Protein AF-A0AAE3EH21-F1 (afdb_monomer)

Organism: NCBI:txid156

Radius of gyration: 14.23 Å; Cα contacts (8 Å, |Δi|>4): 132; chains: 1; bounding box: 57×26×31 Å

Nearest PDB structures (foldseek):
  8dk3-assembly1_C  TM=7.939E-01  e=2.004E-03  Pseudomonas aeruginosa PA14
  8dk2-assembly1_A  TM=6.828E-01  e=1.052E-03  Pseudomonas aeruginosa PA14
  8bfn-assembly1_E  TM=7.970E-01  e=8.830E-03  Escherichia coli
  8q72-assembly1_J  TM=6.668E-01  e=4.722E-02  Escherichia coli
  1nfh-assembly1_B-2  TM=3.775E-01  e=1.413E-01  Archaeoglobus fulgidus

pLDDT: mean 79.12, std 15.1, range [42.94, 93.06]

Foldseek 3Di:
DDDDPPCPPPLVPVPDDDPDPLVVLVVLLVVVCVVPQKDKPQRSCVVVPDPQPSSVVSSNVVVLVPDPQKDFAQPAWDKHWHQHPVRDIDIDIGGIMMGGDPPD

Sequence (104 aa):
MPETGSEELDMSLLLDQAFVDRARLEANIDSCLADSAQVSLAAVLSRFPLEEGLSELVAYVQIASERPLSIIDETGRERVSWVDDNEVLREARSPLILFCRSSK

Structure (mmCIF, N/CA/C/O backbone):
data_AF-A0AAE3EH21-F1
#
_entry.id   AF-A0AAE3EH21-F1
#
loop_
_atom_site.group_PDB
_atom_site.id
_atom_site.type_symbol
_atom_site.label_atom_id
_atom_site.label_alt_id
_atom_site.label_comp_id
_atom_site.label_asym_id
_atom_site.label_entity_id
_atom_site.label_seq_id
_atom_site.pdbx_PDB_ins_code
_atom_site.Cartn_x
_atom_site.Cartn_y
_atom_site.Cartn_z
_atom_site.occupancy
_atom_site.B_iso_or_equiv
_atom_site.auth_seq_id
_atom_site.auth_comp_id
_atom_site.auth_asym_id
_atom_site.auth_atom_id
_atom_site.pdbx_PDB_model_num
ATOM 1 N N . MET A 1 1 ? 36.925 4.848 1.213 1.00 48.91 1 MET A N 1
ATOM 2 C CA . MET A 1 1 ? 35.690 4.052 1.343 1.00 48.91 1 MET A CA 1
ATOM 3 C C . MET A 1 1 ? 34.530 5.026 1.238 1.00 48.91 1 MET A C 1
ATOM 5 O O . MET A 1 1 ? 34.430 5.832 2.152 1.00 48.91 1 MET A O 1
ATOM 9 N N . PRO A 1 2 ? 33.731 5.055 0.161 1.00 48.53 2 PRO A N 1
ATOM 10 C CA . PRO A 1 2 ? 32.475 5.785 0.179 1.00 48.53 2 PRO A CA 1
ATOM 11 C C . PRO A 1 2 ? 31.328 4.825 0.517 1.00 48.53 2 PRO A C 1
ATOM 13 O O . PRO A 1 2 ? 31.053 3.863 -0.193 1.00 48.53 2 PRO A O 1
ATOM 16 N N . GLU A 1 3 ? 30.816 5.036 1.722 1.00 52.03 3 GLU A N 1
ATOM 17 C CA . GLU A 1 3 ? 29.408 5.160 2.111 1.00 52.03 3 GLU A CA 1
ATOM 18 C C . GLU A 1 3 ? 28.364 4.577 1.143 1.00 52.03 3 GLU A C 1
ATOM 20 O O . GLU A 1 3 ? 28.161 5.052 0.027 1.00 52.03 3 GLU A O 1
ATOM 25 N N . THR A 1 4 ? 27.672 3.545 1.625 1.00 43.78 4 THR A N 1
ATOM 26 C CA . THR A 1 4 ? 26.488 2.935 1.027 1.00 43.78 4 THR A CA 1
ATOM 27 C C . THR A 1 4 ? 25.419 4.003 0.799 1.00 43.78 4 THR A C 1
ATOM 29 O O . THR A 1 4 ? 24.754 4.428 1.745 1.00 43.78 4 THR A O 1
ATOM 32 N N . GLY A 1 5 ? 25.250 4.422 -0.457 1.00 42.94 5 GLY A N 1
ATOM 33 C CA . GLY A 1 5 ? 24.092 5.175 -0.926 1.00 42.94 5 GLY A CA 1
ATOM 34 C C . GLY A 1 5 ? 22.846 4.322 -0.745 1.00 42.94 5 GLY A C 1
ATOM 35 O O . GLY A 1 5 ? 22.447 3.575 -1.631 1.00 42.94 5 GLY A O 1
ATOM 36 N N . SER A 1 6 ? 22.275 4.378 0.452 1.00 44.28 6 SER A N 1
ATOM 37 C CA . SER A 1 6 ? 20.901 3.961 0.667 1.00 44.28 6 SER A CA 1
ATOM 38 C C . SER A 1 6 ? 20.077 5.066 0.034 1.00 44.28 6 SER A C 1
ATOM 40 O O . SER A 1 6 ? 19.873 6.108 0.647 1.00 44.28 6 SER A O 1
ATOM 42 N N . GLU A 1 7 ? 19.716 4.880 -1.232 1.00 46.12 7 GLU A N 1
ATOM 43 C CA . GLU A 1 7 ? 18.736 5.706 -1.927 1.00 46.12 7 GLU A CA 1
ATOM 44 C C . GLU A 1 7 ? 17.391 5.491 -1.217 1.00 46.12 7 GLU A C 1
ATOM 46 O O . GLU A 1 7 ? 16.548 4.701 -1.642 1.00 46.12 7 GLU A O 1
ATOM 51 N N . GLU A 1 8 ? 17.212 6.127 -0.057 1.00 46.66 8 GLU A N 1
ATOM 52 C CA . GLU A 1 8 ? 15.885 6.427 0.456 1.00 46.66 8 GLU A CA 1
ATOM 53 C C . GLU A 1 8 ? 15.310 7.395 -0.571 1.00 46.66 8 GLU A C 1
ATOM 55 O O . GLU A 1 8 ? 15.631 8.577 -0.593 1.00 46.66 8 GLU A O 1
ATOM 60 N N . LEU A 1 9 ? 14.614 6.829 -1.558 1.00 50.22 9 LEU A N 1
ATOM 61 C CA . LEU A 1 9 ? 13.952 7.579 -2.609 1.00 50.22 9 LEU A CA 1
ATOM 62 C C . LEU A 1 9 ? 12.970 8.522 -1.911 1.00 50.22 9 LEU A C 1
ATOM 64 O O . LEU A 1 9 ? 11.893 8.098 -1.490 1.00 50.22 9 LEU A O 1
ATOM 68 N N . ASP A 1 10 ? 13.380 9.779 -1.742 1.00 55.62 10 ASP A N 1
ATOM 69 C CA . ASP A 1 10 ? 12.575 10.870 -1.210 1.00 55.62 10 ASP A CA 1
ATOM 70 C C . ASP A 1 10 ? 11.387 11.094 -2.153 1.00 55.62 10 ASP A C 1
ATOM 72 O O . ASP A 1 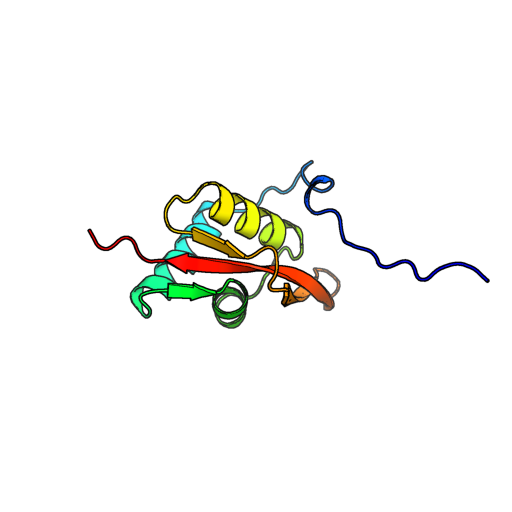10 ? 11.415 11.908 -3.077 1.00 55.62 10 ASP A O 1
ATOM 76 N N . MET A 1 11 ? 10.315 10.336 -1.912 1.00 50.66 11 MET A N 1
ATOM 77 C CA . MET A 1 11 ? 9.027 10.428 -2.608 1.00 50.66 11 MET A CA 1
ATOM 78 C C . MET A 1 11 ? 8.451 11.855 -2.557 1.00 50.66 11 MET A C 1
ATOM 80 O O . MET A 1 11 ? 7.652 12.234 -3.408 1.00 50.66 11 MET A O 1
ATOM 84 N N . SER A 1 12 ? 8.911 12.662 -1.597 1.00 50.34 12 SER A N 1
ATOM 85 C CA . SER A 1 12 ? 8.623 14.086 -1.423 1.00 50.34 12 SER A CA 1
ATOM 86 C C . SER A 1 12 ? 9.162 14.977 -2.554 1.00 50.34 12 SER A C 1
ATOM 88 O O . SER A 1 12 ? 8.597 16.038 -2.806 1.00 50.34 12 SER A O 1
ATOM 90 N N . LEU A 1 13 ? 10.254 14.585 -3.226 1.00 45.44 13 LEU A N 1
ATOM 91 C CA . LEU A 1 13 ? 10.948 15.411 -4.229 1.00 45.44 13 LEU A CA 1
ATOM 92 C C . LEU A 1 13 ? 10.485 15.160 -5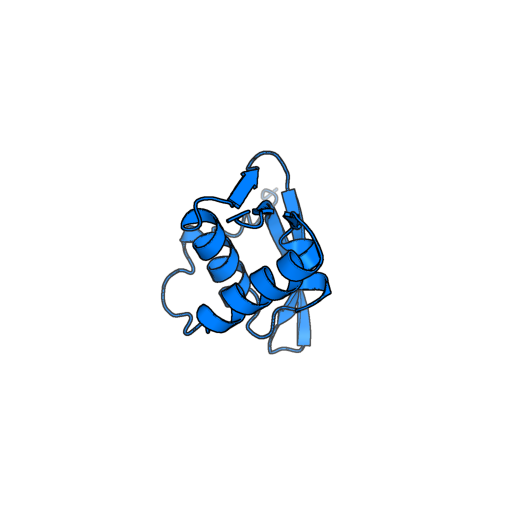.673 1.00 45.44 13 LEU A C 1
ATOM 94 O O . LEU A 1 13 ? 10.762 15.982 -6.542 1.00 45.44 13 LEU A O 1
ATOM 98 N N . LEU A 1 14 ? 9.754 14.071 -5.942 1.00 55.53 14 LEU A N 1
ATOM 99 C CA . LEU A 1 14 ? 9.229 13.745 -7.279 1.00 55.53 14 LEU A CA 1
ATOM 100 C C . LEU A 1 14 ? 7.831 14.330 -7.562 1.00 55.53 14 LEU A C 1
ATOM 102 O O . LEU A 1 14 ? 7.171 13.937 -8.520 1.00 55.53 14 LEU A O 1
ATOM 106 N N . LEU A 1 15 ? 7.385 15.296 -6.758 1.00 51.44 15 LEU A N 1
ATOM 107 C CA . LEU A 1 15 ? 6.053 15.903 -6.843 1.00 51.44 15 LEU A CA 1
ATOM 108 C C . LEU A 1 15 ? 5.779 16.737 -8.116 1.00 51.44 15 LEU A C 1
ATOM 110 O O . LEU A 1 15 ? 4.682 17.275 -8.237 1.00 51.44 15 LEU A O 1
ATOM 114 N N . ASP A 1 16 ? 6.740 16.906 -9.032 1.00 46.31 16 ASP A N 1
ATOM 115 C CA . ASP A 1 16 ? 6.682 18.039 -9.964 1.00 46.31 16 ASP A CA 1
ATOM 116 C C . ASP A 1 16 ? 5.802 17.850 -11.212 1.00 46.31 16 ASP A C 1
ATOM 118 O O . ASP 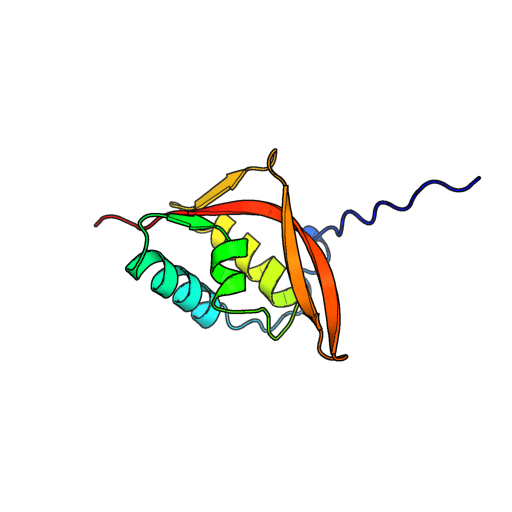A 1 16 ? 5.157 18.816 -11.593 1.00 46.31 16 ASP A O 1
ATOM 122 N N . GLN A 1 17 ? 5.673 16.679 -11.850 1.00 49.31 17 GLN A N 1
ATOM 123 C CA . GLN A 1 17 ? 4.839 16.563 -13.072 1.00 49.31 17 GLN A CA 1
ATOM 124 C C . GLN A 1 17 ? 4.404 15.118 -13.391 1.00 49.31 17 GLN A C 1
ATOM 126 O O . GLN A 1 17 ? 4.758 14.570 -14.433 1.00 49.31 17 GLN A O 1
ATOM 131 N N . ALA A 1 18 ? 3.615 14.482 -12.524 1.00 55.25 18 ALA A N 1
ATOM 132 C CA . ALA A 1 18 ? 2.963 13.213 -12.858 1.00 55.25 18 ALA A CA 1
ATOM 133 C C . ALA A 1 18 ? 1.468 13.436 -13.126 1.00 55.25 18 ALA A C 1
ATOM 135 O O . ALA A 1 18 ? 0.691 13.664 -12.199 1.00 55.25 18 ALA A O 1
ATOM 136 N N . PHE A 1 19 ? 1.056 13.354 -14.395 1.00 61.81 19 PHE A N 1
ATOM 137 C CA . PHE A 1 19 ? -0.350 13.316 -14.823 1.00 61.81 19 PHE A CA 1
ATOM 138 C C . PHE A 1 19 ? -0.953 11.939 -14.498 1.00 61.81 19 PHE A C 1
ATOM 140 O O . PHE A 1 19 ? -1.342 11.177 -15.372 1.00 61.81 19 PHE A O 1
ATOM 147 N N . VAL A 1 20 ? -0.970 11.577 -13.218 1.00 75.00 20 VAL A N 1
ATOM 148 C CA . VAL A 1 20 ? -1.469 10.278 -12.778 1.00 75.00 20 VAL A CA 1
ATOM 149 C C . VAL A 1 20 ? -2.991 10.310 -12.646 1.00 75.00 20 VAL A C 1
ATOM 151 O O . VAL A 1 20 ? -3.560 11.205 -12.013 1.00 75.00 20 VAL A O 1
ATOM 154 N N . ASP A 1 21 ? -3.669 9.316 -13.218 1.00 83.69 21 ASP A N 1
ATOM 155 C CA . ASP A 1 21 ? -5.124 9.174 -13.127 1.00 83.69 21 ASP A CA 1
ATOM 156 C C . ASP A 1 21 ? -5.550 8.742 -11.716 1.00 83.69 21 ASP A C 1
ATOM 158 O O . ASP A 1 21 ? -5.845 7.580 -11.431 1.00 83.69 21 ASP A O 1
ATOM 162 N N . ARG A 1 22 ? -5.604 9.709 -10.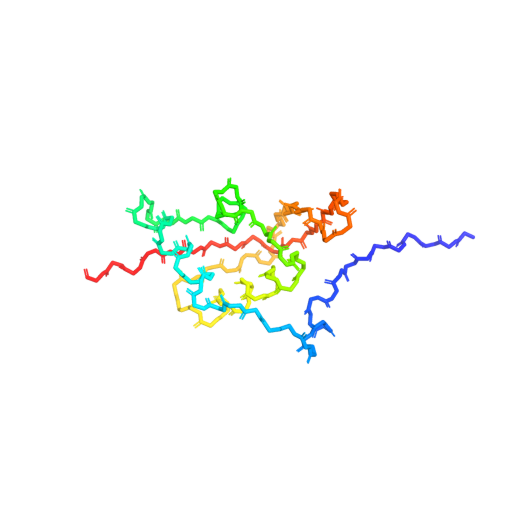797 1.00 84.44 22 ARG A N 1
ATOM 163 C CA . ARG A 1 22 ? -5.944 9.485 -9.386 1.00 84.44 22 ARG A CA 1
ATOM 164 C C . ARG A 1 22 ? -7.279 8.757 -9.207 1.00 84.44 22 ARG A C 1
ATOM 166 O O . ARG A 1 22 ? -7.374 7.844 -8.392 1.00 84.44 22 ARG A O 1
ATOM 173 N N . ALA A 1 23 ? -8.279 9.100 -10.018 1.00 86.25 23 ALA A N 1
ATOM 174 C CA . ALA A 1 23 ? -9.589 8.454 -9.989 1.00 86.25 23 ALA A CA 1
ATOM 175 C C . ALA A 1 23 ? -9.503 6.942 -10.273 1.00 86.25 23 ALA A C 1
ATOM 177 O O . ALA A 1 23 ? -10.221 6.157 -9.650 1.00 86.25 23 ALA A O 1
ATOM 178 N N . ARG A 1 24 ? -8.594 6.521 -11.167 1.00 89.75 24 ARG A N 1
ATOM 179 C CA . ARG A 1 24 ? -8.324 5.103 -11.442 1.00 89.75 24 ARG A CA 1
ATOM 180 C C . ARG A 1 24 ? -7.716 4.418 -10.221 1.00 89.75 24 ARG A C 1
ATOM 182 O O . ARG A 1 24 ? -8.167 3.343 -9.840 1.00 89.75 24 ARG A O 1
ATOM 189 N N . LEU A 1 25 ? -6.739 5.053 -9.573 1.00 90.38 25 LEU A N 1
ATOM 190 C CA . LEU A 1 25 ? -6.087 4.509 -8.375 1.00 90.38 25 LEU A CA 1
ATOM 191 C C 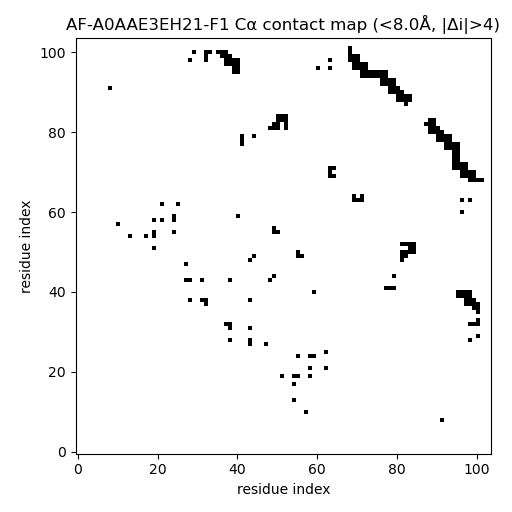. LEU A 1 25 ? -7.073 4.339 -7.215 1.00 90.38 25 LEU A C 1
ATOM 193 O O . LEU A 1 25 ? -7.089 3.306 -6.546 1.00 90.38 25 LEU A O 1
ATOM 197 N N . GLU A 1 26 ? -7.941 5.326 -7.001 1.00 89.81 26 GLU A N 1
ATOM 198 C CA . GLU A 1 26 ? -8.996 5.250 -5.990 1.00 89.81 26 GLU A CA 1
ATOM 199 C C . GLU A 1 26 ? -9.984 4.116 -6.281 1.00 89.81 26 GLU A C 1
ATOM 201 O O . GLU A 1 26 ? -10.355 3.385 -5.357 1.00 89.81 26 GLU A O 1
ATOM 206 N N . ALA A 1 27 ? -10.350 3.920 -7.552 1.00 91.06 27 ALA A N 1
ATOM 207 C CA . ALA A 1 27 ? -11.195 2.811 -7.983 1.00 91.06 27 ALA A CA 1
ATOM 208 C C . ALA A 1 27 ? -10.518 1.442 -7.790 1.00 91.06 27 ALA A C 1
ATOM 210 O O . ALA A 1 27 ? -11.177 0.501 -7.352 1.00 91.06 27 ALA A O 1
ATOM 211 N N . ASN A 1 28 ? -9.209 1.323 -8.038 1.00 92.44 28 ASN A N 1
ATOM 212 C CA . ASN A 1 28 ? -8.450 0.089 -7.793 1.00 92.44 28 ASN A CA 1
ATOM 213 C C . ASN A 1 28 ? -8.468 -0.298 -6.304 1.00 92.44 28 ASN A C 1
ATOM 215 O O . ASN A 1 28 ? -8.681 -1.466 -5.956 1.00 92.44 28 ASN A O 1
ATOM 219 N N . ILE A 1 29 ? -8.288 0.691 -5.418 1.00 91.50 29 ILE A N 1
ATOM 220 C CA . ILE A 1 29 ? -8.389 0.498 -3.965 1.00 91.50 29 ILE A CA 1
ATOM 221 C C . ILE A 1 29 ? -9.806 0.056 -3.596 1.00 91.50 29 ILE A C 1
ATOM 223 O O . ILE A 1 29 ? -9.969 -0.938 -2.892 1.00 91.50 29 ILE A O 1
ATOM 227 N N . ASP A 1 30 ? -10.830 0.770 -4.070 1.00 90.56 30 ASP A N 1
ATOM 228 C CA . ASP A 1 30 ? -12.229 0.457 -3.761 1.00 90.56 30 ASP A CA 1
ATOM 229 C C . ASP A 1 30 ? -12.626 -0.940 -4.257 1.00 90.56 30 ASP A C 1
ATOM 231 O O . ASP A 1 30 ? -13.210 -1.721 -3.510 1.00 90.56 30 ASP A O 1
ATOM 235 N N . SER A 1 31 ? -12.187 -1.321 -5.460 1.00 92.00 31 SER A N 1
ATOM 236 C CA . SER A 1 31 ? -12.398 -2.662 -6.004 1.00 92.00 31 SER A CA 1
ATOM 237 C C . SER A 1 31 ? -11.760 -3.747 -5.135 1.00 92.00 31 SER A C 1
ATOM 239 O O . SER A 1 31 ? -12.324 -4.833 -5.006 1.00 92.00 31 SER A O 1
ATOM 241 N N . CYS A 1 32 ? -10.601 -3.487 -4.523 1.00 91.69 32 CYS A N 1
ATOM 242 C CA . CYS A 1 32 ? -10.014 -4.420 -3.564 1.00 91.69 32 CYS A CA 1
ATOM 243 C C . CYS A 1 32 ? -10.777 -4.446 -2.234 1.00 91.69 32 CYS A C 1
ATOM 245 O O . CYS A 1 32 ? -10.958 -5.516 -1.649 1.00 91.69 32 CYS A O 1
ATOM 247 N N . LEU A 1 33 ? -11.250 -3.287 -1.775 1.00 90.38 33 LEU A N 1
ATOM 248 C CA . LEU A 1 33 ? -12.045 -3.147 -0.555 1.00 90.38 33 LEU A CA 1
ATOM 249 C C . LEU A 1 33 ? -13.471 -3.709 -0.691 1.00 90.38 33 LEU A C 1
ATOM 251 O O . LEU A 1 33 ? -14.127 -4.018 0.305 1.00 90.38 33 LEU A O 1
ATOM 255 N N . ALA A 1 34 ? -13.969 -3.883 -1.914 1.00 89.06 34 ALA A N 1
ATOM 256 C CA . ALA A 1 34 ? -15.227 -4.577 -2.159 1.00 89.06 34 ALA A CA 1
ATOM 257 C C . ALA A 1 34 ? -15.157 -6.042 -1.686 1.00 89.06 34 ALA A C 1
ATOM 259 O O . ALA A 1 34 ? -16.129 -6.559 -1.136 1.00 89.06 34 ALA A O 1
ATOM 260 N N . ASP A 1 35 ? -13.990 -6.671 -1.844 1.00 86.12 35 ASP A N 1
ATOM 261 C CA . ASP A 1 35 ? -13.709 -8.062 -1.471 1.00 86.12 35 ASP A CA 1
ATOM 262 C C . ASP A 1 35 ? -13.177 -8.195 -0.029 1.00 86.12 35 ASP A C 1
ATOM 264 O O . ASP A 1 35 ? -13.433 -9.189 0.646 1.00 86.12 35 ASP A O 1
ATOM 268 N N . SER A 1 36 ? -12.465 -7.182 0.482 1.00 86.19 36 SER A N 1
ATOM 269 C CA . SER A 1 36 ? -11.828 -7.203 1.810 1.00 86.19 36 SER A CA 1
ATOM 270 C C . SER A 1 36 ? -12.147 -5.962 2.649 1.00 86.19 36 SER A C 1
ATOM 272 O O . SER A 1 36 ? -12.170 -4.847 2.151 1.00 86.19 36 SER A O 1
ATOM 274 N N . ALA A 1 37 ? -12.322 -6.110 3.966 1.00 86.69 37 ALA A N 1
ATOM 275 C CA . ALA A 1 37 ? -12.546 -4.955 4.851 1.00 86.69 37 ALA A CA 1
ATOM 276 C C . ALA A 1 37 ? -11.332 -4.002 4.935 1.00 86.69 37 ALA A C 1
ATOM 278 O O . ALA A 1 37 ? -11.495 -2.812 5.210 1.00 86.69 37 ALA A O 1
ATOM 279 N N . GLN A 1 38 ? -10.132 -4.527 4.683 1.00 90.56 38 GLN A N 1
ATOM 280 C CA . GLN A 1 38 ? -8.879 -3.785 4.588 1.00 90.56 38 GLN A CA 1
ATOM 281 C C . GLN A 1 38 ? -7.983 -4.411 3.515 1.00 90.56 38 GLN A C 1
ATOM 283 O O . GLN A 1 38 ? -8.029 -5.624 3.308 1.00 90.56 38 GLN A O 1
ATOM 288 N N . VAL A 1 39 ? -7.144 -3.610 2.864 1.00 93.06 39 VAL A N 1
ATOM 289 C CA . VAL A 1 39 ? -6.168 -4.074 1.870 1.00 93.06 39 VAL A CA 1
ATOM 290 C C . VAL A 1 39 ? -4.883 -3.255 1.980 1.00 93.06 39 VAL A C 1
ATOM 292 O O . VAL A 1 39 ? -4.942 -2.046 2.189 1.00 93.06 39 VAL A O 1
ATOM 295 N N . SER A 1 40 ? -3.719 -3.899 1.872 1.00 92.19 40 SER A N 1
ATOM 296 C CA . SER A 1 40 ? -2.439 -3.183 1.822 1.00 92.19 40 SER A CA 1
ATOM 297 C C . SER A 1 40 ? -2.137 -2.661 0.422 1.00 92.19 40 SER A C 1
ATOM 299 O O . SER A 1 40 ? -2.634 -3.211 -0.563 1.00 92.19 40 SER A O 1
ATOM 301 N N . LEU A 1 41 ? -1.278 -1.647 0.313 1.00 90.81 41 LEU A N 1
ATOM 302 C CA . LEU A 1 41 ? -0.821 -1.146 -0.980 1.00 90.81 41 LEU A CA 1
ATOM 303 C C . LEU A 1 41 ? -0.206 -2.268 -1.829 1.00 90.81 41 LEU A C 1
ATOM 305 O O . LEU A 1 41 ? -0.669 -2.487 -2.942 1.00 90.81 41 LEU A O 1
ATOM 309 N N . ALA A 1 42 ? 0.711 -3.076 -1.294 1.00 89.12 42 ALA A N 1
ATOM 310 C CA . ALA A 1 42 ? 1.267 -4.236 -1.996 1.00 89.12 42 ALA A CA 1
ATOM 311 C C . ALA A 1 42 ? 0.198 -5.225 -2.494 1.00 89.12 42 ALA A C 1
ATOM 313 O O . ALA A 1 42 ? 0.343 -5.794 -3.575 1.00 89.12 42 ALA A O 1
ATOM 314 N N . ALA A 1 43 ? -0.890 -5.431 -1.744 1.00 90.56 43 ALA A N 1
ATOM 315 C CA . ALA A 1 43 ? -1.984 -6.297 -2.180 1.00 90.56 43 ALA A CA 1
ATOM 316 C C . ALA A 1 43 ? -2.811 -5.664 -3.312 1.00 90.56 43 ALA A C 1
ATOM 318 O O . ALA A 1 43 ? -3.216 -6.377 -4.232 1.00 90.56 43 ALA A O 1
ATOM 319 N N . VAL A 1 44 ? -3.010 -4.339 -3.289 1.00 91.44 44 VAL A N 1
ATOM 320 C CA . VAL A 1 44 ? -3.587 -3.600 -4.424 1.00 91.44 44 VAL A CA 1
ATOM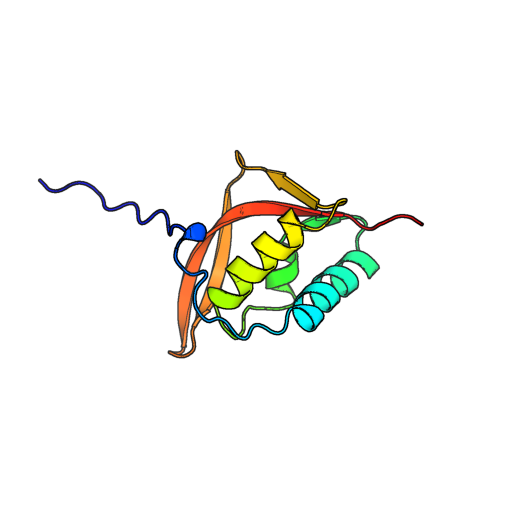 321 C C . VAL A 1 44 ? -2.680 -3.744 -5.642 1.00 91.44 44 VAL A C 1
ATOM 323 O O . VAL A 1 44 ? -3.165 -4.159 -6.688 1.00 91.44 44 VAL A O 1
ATOM 326 N N . LEU A 1 45 ? -1.370 -3.520 -5.497 1.00 89.88 45 LEU A N 1
ATOM 327 C CA . LEU A 1 45 ? -0.398 -3.626 -6.592 1.00 89.88 45 LEU A CA 1
ATOM 328 C C . LEU A 1 45 ? -0.256 -5.049 -7.141 1.00 89.88 45 LEU A C 1
ATOM 330 O O . LEU A 1 45 ? 0.045 -5.238 -8.315 1.00 89.88 45 LEU A O 1
ATOM 334 N N . SER A 1 46 ? -0.526 -6.065 -6.321 1.00 88.25 46 SER A N 1
ATOM 335 C CA . SER A 1 46 ? -0.579 -7.454 -6.780 1.00 88.25 46 SER A CA 1
ATOM 336 C C . SER A 1 46 ? -1.778 -7.741 -7.691 1.00 88.25 46 SER A C 1
ATOM 338 O O . SER A 1 46 ? -1.717 -8.699 -8.461 1.00 88.25 46 SER A O 1
ATOM 340 N N . ARG A 1 47 ? -2.875 -6.978 -7.582 1.00 89.94 47 ARG A N 1
ATOM 341 C CA . ARG A 1 47 ? -4.069 -7.096 -8.444 1.00 89.94 47 ARG A CA 1
ATOM 342 C C . ARG A 1 47 ? -4.046 -6.091 -9.597 1.00 89.94 47 ARG A C 1
ATOM 344 O O . ARG A 1 47 ? -4.466 -6.422 -10.700 1.00 89.94 47 ARG A O 1
ATOM 351 N N . PHE A 1 48 ? -3.546 -4.892 -9.327 1.00 89.88 48 PHE A N 1
ATOM 352 C CA . PHE A 1 48 ? -3.465 -3.749 -10.226 1.00 89.88 48 PHE A CA 1
ATOM 353 C C . PHE A 1 48 ? -2.014 -3.247 -10.238 1.00 89.88 48 PHE A C 1
ATOM 355 O O . PHE A 1 48 ? -1.680 -2.347 -9.461 1.00 89.88 48 PHE A O 1
ATOM 362 N N . PRO A 1 49 ? -1.130 -3.866 -11.043 1.00 86.50 49 PRO A N 1
ATOM 363 C CA . PRO A 1 49 ? 0.272 -3.468 -11.111 1.00 86.50 49 PRO A CA 1
ATOM 364 C C . PRO A 1 49 ? 0.407 -2.021 -11.593 1.00 86.50 49 PRO A C 1
ATOM 366 O O . PRO A 1 49 ? -0.439 -1.531 -12.337 1.00 86.50 49 PRO A O 1
ATOM 369 N N . LEU A 1 50 ? 1.477 -1.349 -11.163 1.00 85.88 50 LEU A N 1
ATOM 370 C CA . LEU A 1 50 ? 1.793 0.007 -11.616 1.00 85.88 50 LEU A CA 1
ATOM 371 C C . LEU A 1 50 ? 2.136 -0.025 -13.114 1.00 85.88 50 LEU A C 1
ATOM 373 O O . LEU A 1 50 ? 2.924 -0.867 -13.544 1.00 85.88 50 LEU A O 1
ATOM 377 N N . GLU A 1 51 ? 1.560 0.900 -13.872 1.00 82.50 51 GLU A N 1
ATOM 378 C CA . GLU A 1 51 ? 1.761 1.106 -15.311 1.00 82.50 51 GLU A CA 1
ATOM 379 C C . GLU A 1 51 ? 2.716 2.285 -15.573 1.00 82.50 51 GLU A C 1
ATOM 381 O O . GLU A 1 51 ? 3.587 2.201 -16.429 1.00 82.50 51 GLU A O 1
ATOM 386 N N . GLU A 1 52 ? 2.612 3.353 -14.780 1.00 78.88 52 GLU A N 1
ATOM 387 C CA . GLU A 1 52 ? 3.440 4.572 -14.841 1.00 78.88 52 GLU A CA 1
ATOM 388 C C . GLU A 1 52 ? 4.576 4.544 -13.793 1.00 78.88 52 GLU A C 1
ATOM 390 O O . GLU A 1 52 ? 5.286 5.527 -13.558 1.00 78.88 52 GLU A O 1
ATOM 395 N N . GLY A 1 53 ? 4.710 3.421 -13.087 1.00 83.88 53 GLY A N 1
ATOM 396 C CA . GLY A 1 53 ? 5.755 3.170 -12.106 1.00 83.88 53 GLY A CA 1
ATOM 397 C C . GLY A 1 53 ? 5.722 4.074 -10.872 1.00 83.88 53 GLY A C 1
ATOM 398 O O . GLY A 1 53 ? 4.732 4.116 -10.139 1.00 83.88 53 GLY A O 1
ATOM 399 N N . LEU A 1 54 ? 6.833 4.766 -10.587 1.00 81.25 54 LEU A N 1
ATOM 400 C CA . LEU A 1 54 ? 7.011 5.531 -9.342 1.00 81.25 54 LEU A CA 1
ATOM 401 C C . LEU A 1 54 ? 5.969 6.650 -9.182 1.00 81.25 54 LEU A C 1
ATOM 403 O O . LEU A 1 54 ? 5.543 6.931 -8.065 1.00 81.25 54 LEU A O 1
ATOM 407 N N . SER A 1 55 ? 5.521 7.243 -10.287 1.00 83.50 55 SER A N 1
ATOM 408 C CA . SER A 1 55 ? 4.483 8.278 -10.312 1.00 83.50 55 SER A CA 1
ATOM 409 C C . SER A 1 55 ? 3.174 7.803 -9.675 1.00 83.50 55 SER A C 1
ATOM 411 O O . SER A 1 55 ? 2.600 8.487 -8.826 1.00 83.50 55 SER A O 1
ATOM 413 N N . GLU A 1 56 ? 2.726 6.594 -10.023 1.00 86.62 56 GLU A N 1
ATOM 414 C CA . GLU A 1 56 ? 1.543 5.985 -9.412 1.00 86.62 56 GLU A CA 1
ATOM 415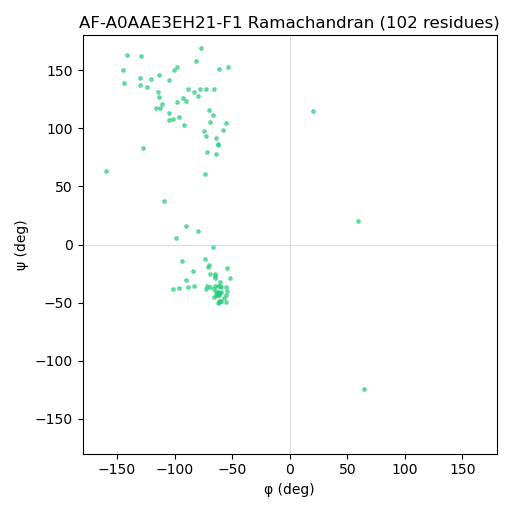 C C . GLU A 1 56 ? 1.774 5.597 -7.960 1.00 86.62 56 GLU A C 1
ATOM 417 O O . GLU A 1 56 ? 0.874 5.763 -7.137 1.00 86.62 56 GLU A O 1
ATOM 422 N N . LEU A 1 57 ? 2.975 5.129 -7.615 1.00 86.00 57 LEU A N 1
ATOM 423 C CA . LEU A 1 57 ? 3.295 4.814 -6.229 1.00 86.00 57 LEU A CA 1
ATOM 424 C C . LEU A 1 57 ? 3.162 6.054 -5.334 1.00 86.00 57 LEU A C 1
ATOM 426 O O . LEU A 1 57 ? 2.490 6.000 -4.305 1.00 86.00 57 LEU A O 1
ATOM 430 N N . VAL A 1 58 ? 3.743 7.183 -5.746 1.00 84.25 58 VAL A N 1
ATOM 431 C CA . VAL A 1 58 ? 3.634 8.459 -5.019 1.00 84.25 58 VAL A CA 1
ATOM 432 C C . VAL A 1 58 ? 2.170 8.889 -4.904 1.00 84.25 58 VAL A C 1
ATOM 434 O O . VAL A 1 58 ? 1.729 9.318 -3.838 1.00 84.25 58 VAL A O 1
ATOM 437 N N . ALA A 1 59 ? 1.386 8.712 -5.967 1.00 87.06 59 ALA A N 1
ATOM 438 C CA . ALA A 1 59 ? -0.036 9.024 -5.965 1.00 87.06 59 ALA A CA 1
ATOM 439 C C . ALA A 1 59 ? -0.838 8.150 -4.989 1.00 87.06 59 ALA A C 1
ATOM 441 O O . ALA A 1 59 ? -1.691 8.669 -4.272 1.00 87.06 59 ALA A O 1
ATOM 442 N N . TYR A 1 60 ? -0.542 6.850 -4.893 1.00 89.44 60 TYR A N 1
ATOM 443 C CA . TYR A 1 60 ? -1.147 5.968 -3.892 1.00 89.44 60 TYR A CA 1
ATOM 444 C C . TYR A 1 60 ? -0.843 6.417 -2.461 1.00 89.44 60 TYR A C 1
ATOM 446 O O . TYR A 1 60 ? -1.740 6.407 -1.617 1.00 89.44 60 TYR A O 1
ATOM 454 N N . VAL A 1 61 ? 0.394 6.841 -2.189 1.00 86.38 61 VAL A N 1
ATOM 455 C CA . VAL A 1 61 ? 0.794 7.368 -0.874 1.00 86.38 61 VAL A CA 1
ATOM 456 C C . VAL A 1 61 ? 0.041 8.666 -0.556 1.00 86.38 61 VAL A C 1
ATOM 458 O O . VAL A 1 61 ? -0.477 8.818 0.550 1.00 86.38 61 VAL A O 1
ATOM 461 N N . GLN A 1 62 ? -0.091 9.574 -1.528 1.00 85.81 62 GLN A N 1
ATOM 462 C CA . GLN A 1 62 ? -0.877 10.811 -1.394 1.00 85.81 62 GLN A CA 1
ATOM 463 C C . GLN A 1 62 ? -2.356 10.506 -1.106 1.00 85.81 62 GLN A C 1
ATOM 465 O O . GLN A 1 62 ? -2.910 10.989 -0.119 1.00 85.81 62 GLN A O 1
ATOM 470 N N . ILE A 1 63 ? -2.971 9.611 -1.892 1.00 88.06 63 ILE A N 1
ATOM 471 C CA . ILE A 1 63 ? -4.346 9.137 -1.672 1.00 88.06 63 ILE A CA 1
ATOM 472 C C . ILE A 1 63 ? -4.503 8.558 -0.266 1.00 88.06 63 ILE A C 1
ATOM 474 O O . ILE A 1 63 ? -5.494 8.841 0.406 1.00 88.06 63 ILE A O 1
ATOM 478 N N . ALA A 1 64 ? -3.544 7.754 0.194 1.00 88.00 64 ALA A N 1
ATOM 479 C CA . ALA A 1 64 ? -3.568 7.203 1.540 1.00 88.00 64 ALA A CA 1
ATOM 480 C C . ALA A 1 64 ? -3.520 8.305 2.603 1.00 88.00 64 ALA A C 1
ATOM 482 O O . ALA A 1 64 ? -4.304 8.253 3.544 1.00 88.00 64 ALA A O 1
ATOM 483 N N . SER A 1 65 ? -2.662 9.312 2.430 1.00 85.38 65 SER A N 1
ATOM 484 C CA . SER A 1 65 ? -2.522 10.435 3.363 1.00 85.38 65 SER A CA 1
ATOM 485 C C . SER A 1 65 ? -3.784 11.302 3.446 1.00 85.38 65 SER A C 1
ATOM 487 O O . SER A 1 65 ? -4.141 11.773 4.524 1.00 85.38 65 SER A O 1
ATOM 489 N N . GLU A 1 66 ? -4.494 11.478 2.332 1.00 85.75 66 GLU A N 1
ATOM 490 C CA . GLU A 1 66 ? -5.719 12.285 2.270 1.00 85.75 66 GLU A CA 1
ATOM 491 C C . GLU A 1 66 ? -6.978 11.513 2.692 1.00 85.75 66 GLU A C 1
ATOM 493 O O . GLU A 1 66 ? -7.983 12.108 3.093 1.00 85.75 66 GLU A O 1
ATOM 498 N N . ARG A 1 67 ? -6.955 10.178 2.612 1.00 84.62 67 ARG A N 1
ATOM 499 C CA . ARG A 1 67 ? -8.089 9.335 3.001 1.00 84.62 67 ARG A CA 1
ATOM 500 C C . ARG A 1 67 ? -8.140 9.169 4.526 1.00 84.62 67 ARG A C 1
ATOM 502 O O . ARG A 1 67 ? -7.194 8.660 5.118 1.00 84.62 67 ARG A O 1
ATOM 509 N N . PRO A 1 68 ? -9.287 9.446 5.173 1.00 80.25 68 PRO A N 1
ATOM 510 C CA . PRO A 1 68 ? -9.416 9.337 6.630 1.00 80.25 68 PRO A CA 1
ATOM 511 C C . PRO A 1 68 ? -9.394 7.892 7.150 1.00 80.25 68 PRO A C 1
ATOM 513 O O . PRO A 1 68 ? -9.200 7.665 8.339 1.00 80.25 68 PRO A O 1
ATOM 516 N N . LEU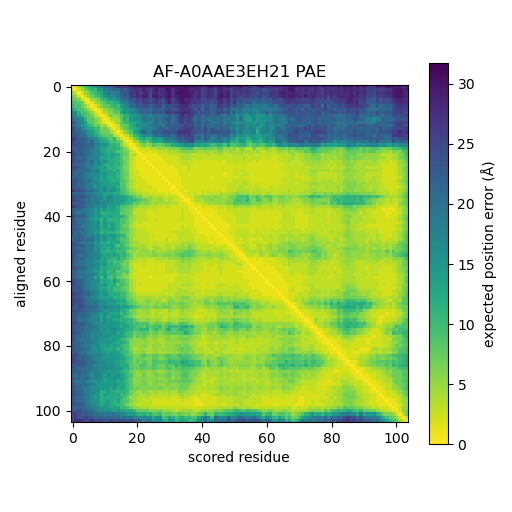 A 1 69 ? -9.631 6.911 6.276 1.00 87.12 69 LEU A N 1
ATOM 517 C CA . LEU A 1 69 ? -9.682 5.484 6.608 1.00 87.12 69 LEU A CA 1
ATOM 518 C C . LEU A 1 69 ? -8.469 4.739 6.048 1.00 87.12 69 LEU A C 1
ATOM 520 O O . LEU A 1 69 ? -8.589 3.614 5.568 1.00 87.12 69 LEU A O 1
ATOM 524 N N . SER A 1 70 ? -7.314 5.387 6.079 1.00 89.75 70 SER A N 1
ATOM 525 C CA . SER A 1 70 ? -6.039 4.788 5.711 1.00 89.75 70 SER A CA 1
ATOM 526 C C . SER A 1 70 ? -5.100 4.847 6.904 1.00 89.75 70 SER A C 1
ATOM 528 O O . SER A 1 70 ? -5.090 5.821 7.654 1.00 89.75 70 SER A O 1
ATOM 530 N N . ILE A 1 71 ? -4.307 3.800 7.078 1.00 89.38 71 ILE A N 1
ATOM 531 C CA . ILE A 1 71 ? -3.280 3.715 8.108 1.00 89.38 71 ILE A CA 1
ATOM 532 C C . ILE A 1 71 ? -1.946 3.634 7.382 1.00 89.38 71 ILE A C 1
ATOM 534 O O . ILE A 1 71 ? -1.709 2.697 6.622 1.00 89.38 71 ILE A O 1
ATOM 538 N N . ILE A 1 72 ? -1.098 4.630 7.608 1.00 88.38 72 ILE A N 1
ATOM 539 C CA . ILE A 1 72 ? 0.281 4.642 7.131 1.00 88.38 72 ILE A CA 1
ATOM 540 C C . ILE A 1 72 ? 1.140 4.267 8.330 1.00 88.38 72 ILE A C 1
ATOM 542 O O . ILE A 1 72 ? 1.257 5.033 9.285 1.00 88.38 72 ILE A O 1
ATOM 546 N N . ASP A 1 73 ? 1.686 3.062 8.307 1.00 86.25 73 ASP A N 1
ATOM 547 C CA . ASP A 1 73 ? 2.619 2.594 9.315 1.00 86.25 73 ASP A CA 1
ATOM 548 C C . ASP A 1 73 ? 4.044 2.917 8.848 1.00 86.25 73 ASP A C 1
ATOM 550 O O . ASP A 1 73 ? 4.600 2.272 7.959 1.00 86.25 73 ASP A O 1
ATOM 554 N N . GLU A 1 74 ? 4.622 3.965 9.438 1.00 79.44 74 GLU A N 1
ATOM 555 C CA . GLU A 1 74 ? 5.981 4.433 9.136 1.00 79.44 74 GLU A CA 1
ATOM 556 C C . GLU A 1 74 ? 7.072 3.504 9.707 1.00 79.44 74 GLU A C 1
ATOM 558 O O . GLU A 1 74 ? 8.249 3.627 9.359 1.00 79.44 74 GLU A O 1
ATOM 563 N N . THR A 1 75 ? 6.698 2.566 10.586 1.00 81.75 75 THR A N 1
ATOM 564 C CA . THR A 1 75 ? 7.621 1.594 11.193 1.00 81.75 75 THR A CA 1
ATOM 565 C C . THR A 1 75 ? 7.758 0.338 10.332 1.00 81.75 75 THR A C 1
ATOM 567 O O . THR A 1 75 ? 8.848 -0.225 10.198 1.00 81.75 75 THR A O 1
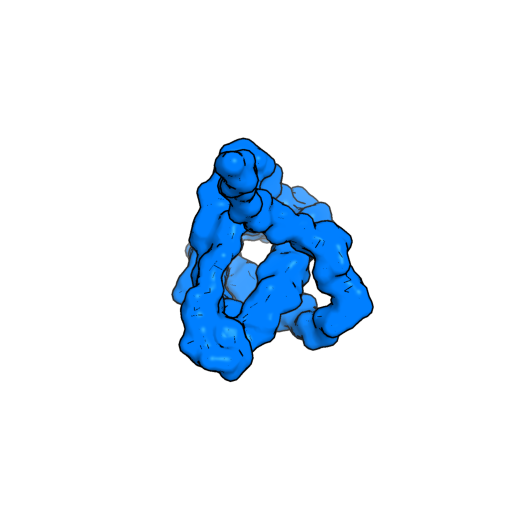ATOM 570 N N . GLY A 1 76 ? 6.660 -0.077 9.707 1.00 79.25 76 GLY A N 1
ATOM 571 C CA . GLY A 1 76 ? 6.579 -1.140 8.731 1.00 79.25 76 GLY A CA 1
ATOM 572 C C . GLY A 1 76 ? 7.069 -0.652 7.377 1.00 79.25 76 GLY A C 1
ATOM 573 O O . GLY A 1 76 ? 6.697 0.415 6.901 1.00 79.25 76 GLY A O 1
ATOM 574 N N . ARG A 1 77 ? 7.909 -1.451 6.723 1.00 81.50 77 ARG A N 1
ATOM 575 C CA . ARG A 1 77 ? 8.313 -1.213 5.336 1.00 81.50 77 ARG A CA 1
ATOM 576 C C . ARG A 1 77 ? 7.761 -2.340 4.479 1.00 81.50 77 ARG A C 1
ATOM 578 O O . ARG A 1 77 ? 8.005 -3.511 4.770 1.00 81.50 77 ARG A O 1
ATOM 585 N N . GLU A 1 78 ? 7.054 -1.991 3.418 1.00 83.75 78 GLU A N 1
ATOM 586 C CA . GLU A 1 78 ? 6.642 -2.929 2.382 1.00 83.75 78 GLU A CA 1
ATOM 587 C C . GLU A 1 78 ? 7.492 -2.734 1.124 1.00 83.75 78 GLU A C 1
ATOM 589 O O . GLU A 1 78 ? 7.885 -1.620 0.767 1.00 83.75 78 GLU A O 1
ATOM 594 N N . ARG A 1 79 ? 7.825 -3.849 0.470 1.00 86.00 79 ARG A N 1
ATOM 595 C CA . ARG A 1 79 ? 8.501 -3.841 -0.828 1.00 86.00 79 ARG A CA 1
ATOM 596 C C . ARG A 1 79 ? 7.445 -3.834 -1.914 1.00 86.00 79 ARG A C 1
ATOM 598 O O . ARG A 1 79 ? 6.615 -4.739 -1.974 1.00 86.00 79 ARG A O 1
ATOM 605 N N . VAL A 1 80 ? 7.526 -2.836 -2.776 1.00 85.38 80 VAL A N 1
ATOM 606 C CA . VAL A 1 80 ? 6.679 -2.693 -3.953 1.00 85.38 80 VAL A CA 1
ATOM 607 C C . VAL A 1 80 ? 7.558 -2.823 -5.182 1.00 85.38 80 VAL A C 1
ATOM 609 O O . VAL A 1 80 ? 8.625 -2.215 -5.257 1.00 85.38 80 VAL A O 1
ATOM 612 N N . SER A 1 81 ? 7.131 -3.647 -6.130 1.00 86.56 81 SER A N 1
ATOM 613 C CA . SER A 1 81 ? 7.855 -3.879 -7.374 1.00 86.56 81 SER A CA 1
ATOM 614 C C . SER A 1 81 ? 6.964 -3.583 -8.564 1.00 86.56 81 SER A C 1
ATOM 616 O O . SER A 1 81 ? 5.812 -4.017 -8.586 1.00 86.56 81 SER A O 1
ATOM 618 N N . TRP A 1 82 ? 7.504 -2.888 -9.554 1.00 86.25 82 TRP A N 1
ATOM 619 C CA . TRP A 1 82 ? 6.809 -2.572 -10.794 1.00 86.25 82 TRP A CA 1
ATOM 620 C C . TRP A 1 82 ? 7.743 -2.674 -11.981 1.00 86.25 82 TRP A C 1
ATOM 622 O O . TRP A 1 82 ? 8.962 -2.684 -11.831 1.00 86.25 82 TRP A O 1
ATOM 632 N N . VAL A 1 83 ? 7.155 -2.744 -13.165 1.00 83.88 83 VAL A N 1
ATOM 633 C CA . VAL A 1 83 ? 7.891 -2.659 -14.418 1.00 83.88 83 VAL A CA 1
ATOM 634 C C . VAL A 1 83 ? 7.771 -1.222 -14.905 1.00 83.88 83 VAL A C 1
ATOM 636 O O . VAL A 1 83 ? 6.672 -0.691 -14.995 1.00 83.88 83 VAL A O 1
ATOM 639 N N . ASP A 1 84 ? 8.906 -0.568 -15.112 1.00 80.19 84 ASP A N 1
ATOM 640 C CA . ASP A 1 84 ? 8.961 0.783 -15.680 1.00 80.19 84 ASP A CA 1
ATOM 641 C C . ASP A 1 84 ? 8.750 0.743 -17.207 1.00 80.19 84 ASP A C 1
ATOM 643 O O . ASP A 1 84 ? 8.844 -0.330 -17.801 1.00 80.19 84 ASP A O 1
ATOM 647 N N . ASP A 1 85 ? 8.549 1.893 -17.862 1.00 76.31 85 ASP A N 1
ATOM 648 C CA . ASP A 1 85 ? 8.369 2.006 -19.328 1.00 76.31 85 ASP A CA 1
ATOM 649 C C . ASP A 1 85 ? 9.481 1.304 -20.137 1.00 76.31 85 ASP A C 1
ATOM 651 O O . ASP A 1 85 ? 9.256 0.752 -21.209 1.00 76.31 85 ASP A O 1
ATOM 655 N N . ASN A 1 86 ? 10.682 1.224 -19.563 1.00 81.56 86 ASN A N 1
ATOM 656 C CA . ASN A 1 86 ? 11.834 0.536 -20.148 1.00 81.56 86 ASN A CA 1
ATOM 657 C C . ASN A 1 86 ? 11.808 -1.001 -19.978 1.00 81.56 86 ASN A C 1
ATOM 659 O O . ASN A 1 86 ? 12.838 -1.649 -20.160 1.00 81.56 86 ASN A O 1
ATOM 663 N N . GLU A 1 87 ? 10.685 -1.585 -19.552 1.00 81.38 87 GLU A N 1
ATOM 664 C CA . GLU A 1 87 ? 10.517 -3.013 -19.228 1.00 81.38 87 GLU A CA 1
ATOM 665 C C . GLU A 1 87 ? 11.455 -3.517 -18.109 1.00 81.38 87 GLU A C 1
ATOM 667 O O . GLU A 1 87 ? 11.706 -4.714 -17.945 1.00 81.38 87 GLU A O 1
ATOM 672 N N . VAL A 1 88 ? 11.976 -2.595 -17.293 1.00 85.75 88 VAL A N 1
ATOM 673 C CA . VAL A 1 88 ? 12.882 -2.904 -16.184 1.00 85.75 88 VAL A CA 1
ATOM 674 C C . VAL A 1 88 ? 12.082 -3.086 -14.903 1.00 85.75 88 VAL A C 1
ATOM 676 O O . VAL A 1 88 ? 11.364 -2.181 -14.477 1.00 85.75 88 VAL A O 1
ATOM 679 N N . LEU A 1 89 ? 12.270 -4.232 -14.244 1.00 85.38 89 LEU A N 1
ATOM 680 C CA . LEU A 1 89 ? 11.740 -4.457 -12.904 1.00 85.38 89 LEU A CA 1
ATOM 681 C C . LEU A 1 89 ? 12.443 -3.523 -11.912 1.00 85.38 89 LEU A C 1
ATOM 683 O O . LEU A 1 89 ? 13.629 -3.683 -11.612 1.00 85.38 89 LEU A O 1
ATOM 687 N N . ARG A 1 90 ? 11.691 -2.563 -11.387 1.00 83.69 90 ARG A N 1
ATOM 688 C CA . ARG A 1 90 ? 12.085 -1.694 -10.287 1.00 83.69 90 ARG A CA 1
ATOM 689 C C . ARG A 1 90 ? 11.457 -2.174 -8.993 1.00 83.69 90 ARG A C 1
ATOM 691 O O . ARG A 1 90 ? 10.372 -2.749 -8.971 1.00 83.69 90 ARG A O 1
ATOM 698 N N . GLU A 1 91 ? 12.159 -1.909 -7.905 1.00 86.00 91 GLU A N 1
ATOM 699 C CA . GLU A 1 91 ? 11.681 -2.147 -6.554 1.00 86.00 91 GLU A CA 1
ATOM 700 C C . GLU A 1 91 ? 11.897 -0.887 -5.721 1.00 86.00 91 GLU A C 1
ATOM 702 O O . GLU A 1 91 ? 12.966 -0.279 -5.778 1.00 86.00 91 GLU A O 1
ATOM 707 N N . ALA A 1 92 ? 10.902 -0.522 -4.918 1.00 83.44 92 ALA A N 1
ATOM 708 C CA . ALA A 1 92 ? 11.041 0.486 -3.879 1.00 83.44 92 ALA A CA 1
ATOM 709 C C . ALA A 1 92 ? 10.523 -0.022 -2.539 1.00 83.44 92 ALA A C 1
ATOM 711 O O . ALA A 1 92 ? 9.780 -1.002 -2.438 1.00 83.44 92 ALA A O 1
ATOM 712 N N . ARG A 1 93 ? 10.941 0.681 -1.489 1.00 84.50 93 ARG A N 1
ATOM 713 C CA . ARG A 1 93 ? 10.461 0.474 -0.128 1.00 84.50 93 ARG A CA 1
ATOM 714 C C . ARG A 1 93 ? 9.515 1.606 0.228 1.00 84.50 93 ARG A C 1
ATOM 716 O O . ARG A 1 93 ? 9.941 2.749 0.355 1.00 84.50 93 ARG A O 1
ATOM 723 N N . SER A 1 94 ? 8.250 1.262 0.406 1.00 83.50 94 SER A N 1
ATOM 724 C CA . SER A 1 94 ? 7.215 2.162 0.906 1.00 83.50 94 SER A CA 1
ATOM 725 C C . SER A 1 94 ? 7.012 1.918 2.405 1.00 83.50 94 SER A C 1
ATOM 727 O O . SER A 1 94 ? 7.262 0.798 2.869 1.00 83.50 94 SER A O 1
ATOM 729 N N . PRO A 1 95 ? 6.561 2.913 3.191 1.00 85.00 95 PRO A N 1
ATOM 730 C CA . PRO A 1 95 ? 5.882 2.614 4.450 1.00 85.00 95 PRO A CA 1
ATOM 731 C C . PRO A 1 95 ? 4.714 1.651 4.200 1.00 85.00 95 PRO A C 1
ATOM 733 O O . PRO A 1 95 ? 4.156 1.623 3.098 1.00 85.00 95 PRO A O 1
ATOM 736 N N . LEU A 1 96 ? 4.361 0.858 5.209 1.00 88.81 96 LEU A N 1
ATOM 737 C CA . LEU A 1 96 ? 3.235 -0.061 5.111 1.00 88.81 96 LEU A CA 1
ATOM 738 C C . LEU A 1 96 ? 1.935 0.747 5.089 1.00 88.81 96 LEU A C 1
ATOM 740 O O . LEU A 1 96 ? 1.589 1.406 6.065 1.00 88.81 96 LEU A O 1
ATOM 744 N N . ILE A 1 97 ? 1.204 0.686 3.982 1.00 91.25 97 ILE A N 1
ATOM 745 C CA . ILE A 1 97 ? -0.033 1.440 3.793 1.00 91.25 97 ILE A CA 1
ATOM 746 C C . ILE A 1 97 ? -1.199 0.468 3.775 1.00 91.25 97 ILE A C 1
ATOM 748 O O . ILE A 1 97 ? -1.274 -0.425 2.933 1.00 91.25 97 ILE A O 1
ATOM 752 N N . LEU A 1 98 ? -2.132 0.665 4.699 1.00 92.19 98 LEU A N 1
ATOM 753 C CA . LEU A 1 98 ? -3.360 -0.105 4.815 1.00 92.19 98 LEU A CA 1
ATOM 754 C C . LEU A 1 98 ? -4.548 0.794 4.499 1.00 92.19 98 LEU A C 1
ATOM 756 O O . LEU A 1 98 ? -4.827 1.756 5.210 1.00 92.19 98 LEU A O 1
ATOM 760 N N . PHE A 1 99 ? -5.278 0.450 3.449 1.00 92.50 99 PHE A N 1
ATOM 761 C CA . PHE A 1 99 ? -6.561 1.056 3.137 1.00 92.50 99 PHE A CA 1
ATOM 762 C C . PHE A 1 99 ? -7.663 0.277 3.847 1.00 92.50 99 PHE A C 1
ATOM 764 O O . PHE A 1 99 ? -7.698 -0.951 3.774 1.00 92.50 99 PHE A O 1
ATOM 771 N N . CYS A 1 100 ? -8.587 0.980 4.494 1.00 91.50 100 CYS A N 1
ATOM 772 C CA . CYS A 1 100 ? -9.754 0.389 5.139 1.00 91.50 100 CYS A CA 1
ATOM 773 C C . CYS A 1 100 ? -11.038 0.821 4.427 1.00 91.50 100 CYS A C 1
ATOM 775 O O . CYS A 1 100 ? -11.175 1.949 3.938 1.00 91.50 100 CYS A O 1
ATOM 777 N N . ARG A 1 101 ? -12.016 -0.087 4.388 1.00 87.12 101 ARG A N 1
ATOM 778 C CA . ARG A 1 101 ? -13.339 0.213 3.846 1.00 87.12 101 ARG A CA 1
ATOM 779 C C . ARG A 1 101 ? -14.103 1.109 4.812 1.00 87.12 101 ARG A C 1
ATOM 781 O O . ARG A 1 101 ? -14.198 0.814 6.002 1.00 87.12 101 ARG A O 1
ATOM 788 N N . SER A 1 102 ? -14.728 2.157 4.280 1.00 73.25 102 SER A N 1
ATOM 789 C CA . SER A 1 102 ? -15.755 2.888 5.022 1.00 73.25 102 SER A CA 1
ATOM 790 C C . SER A 1 102 ? -16.972 1.992 5.169 1.00 73.25 102 SER A C 1
ATOM 792 O O . SER A 1 102 ? -17.683 1.737 4.198 1.00 73.25 102 SER A O 1
ATOM 794 N N . SER A 1 103 ? -17.188 1.454 6.367 1.00 60.03 103 SER A N 1
ATOM 795 C CA . SER A 1 103 ? -18.462 0.822 6.683 1.00 60.03 103 SER A CA 1
ATOM 796 C C . SER A 1 103 ? -19.466 1.951 6.886 1.00 60.03 103 SER A C 1
ATOM 798 O O . SER A 1 103 ? -19.463 2.603 7.928 1.00 60.03 103 SER A O 1
ATOM 800 N N . LYS A 1 104 ? -20.236 2.247 5.841 1.00 52.62 104 LYS A N 1
ATOM 801 C CA . LYS A 1 104 ? -21.364 3.172 5.919 1.00 52.62 104 LYS A CA 1
ATOM 802 C C . LYS A 1 104 ? -22.567 2.493 6.560 1.00 52.62 104 LYS A C 1
ATOM 804 O O . LYS A 1 104 ? -22.693 1.259 6.388 1.00 52.62 104 LYS A O 1
#

Mean predicted aligned error: 8.98 Å

Solvent-accessible surface area (backbone atoms only — not comparable to full-atom values): 6350 Å² total; per-residue (Å²): 136,84,77,85,81,73,78,73,74,60,68,80,76,68,73,80,82,66,94,60,65,58,72,58,55,55,47,51,50,49,62,51,33,73,80,28,71,55,43,40,54,59,58,42,39,73,77,54,62,48,71,73,23,69,53,47,52,48,48,51,53,51,52,40,73,72,37,92,55,35,47,77,36,84,86,44,73,36,76,42,71,31,41,36,91,85,73,44,81,43,73,49,78,41,57,30,38,36,43,44,51,82,84,124

Secondary structure (DSSP, 8-state):
----------TTT-TT-----HHHHHHHHHHHHHH-SEEEHHHHHHHS--SSTHHHHHHHHHHHHH-TTEEEEEEEEEEEEEE-TTS-EEEEEEEEEEEE----

InterPro domains:
  IPR021804 Protein of unknown function DUF3375 [PF11855] (7-99)